Protein AF-A0AAX6NCY6-F1 (afdb_monomer_lite)

Sequence (116 aa):
MYDFIIPQELNIADRIGKFTFAQWGFLAGGMLVIMTMLISKNIPMWVSILVGVPVVVLCLFLAFFRKYDMPMYEYLIVLMVYKTLPQEMIYSATESEIELDEFDDNAEVEENLIIA

Organism: Priestia aryabhattai (NCBI:txid412384)

Structure (mmCIF, N/CA/C/O backbone):
data_AF-A0AAX6NCY6-F1
#
_entry.id   AF-A0AAX6NCY6-F1
#
loop_
_atom_site.group_PDB
_atom_site.id
_atom_site.type_symbol
_atom_site.label_atom_id
_atom_site.label_alt_id
_atom_site.label_comp_id
_atom_site.label_asym_id
_atom_site.label_entity_id
_atom_site.label_seq_id
_atom_site.pdbx_PDB_ins_code
_atom_site.Cartn_x
_atom_site.Cartn_y
_atom_site.Cartn_z
_atom_site.occupancy
_atom_site.B_iso_or_equiv
_atom_site.auth_seq_id
_atom_site.auth_comp_id
_atom_site.auth_asym_id
_atom_site.auth_atom_id
_atom_site.pdbx_PDB_model_num
ATOM 1 N N . MET A 1 1 ? 24.791 -32.866 -30.382 1.00 56.41 1 MET A N 1
ATOM 2 C CA . MET A 1 1 ? 24.412 -31.659 -29.625 1.00 56.41 1 MET A CA 1
ATOM 3 C C . MET A 1 1 ? 23.864 -32.171 -28.305 1.00 56.41 1 MET A C 1
ATOM 5 O O . MET A 1 1 ? 22.908 -32.929 -28.343 1.00 56.41 1 MET A O 1
ATOM 9 N N . TYR A 1 2 ? 24.570 -31.961 -27.192 1.00 62.75 2 TYR A N 1
ATOM 10 C CA . TYR A 1 2 ? 24.059 -32.370 -25.882 1.00 62.75 2 TYR A CA 1
ATOM 11 C C . TYR A 1 2 ? 23.105 -31.277 -25.418 1.00 62.75 2 TYR A C 1
ATOM 13 O O . TYR A 1 2 ? 23.550 -30.161 -25.156 1.00 62.75 2 TYR A O 1
ATOM 21 N N . ASP A 1 3 ? 21.814 -31.587 -25.356 1.00 67.19 3 ASP A N 1
ATOM 22 C CA . ASP A 1 3 ? 20.843 -30.700 -24.731 1.00 67.19 3 ASP A CA 1
ATOM 23 C C . ASP A 1 3 ? 21.120 -30.696 -23.229 1.00 67.19 3 ASP A C 1
ATOM 25 O O . ASP A 1 3 ? 20.983 -31.706 -22.536 1.00 67.19 3 ASP A O 1
ATOM 29 N N . PHE A 1 4 ? 21.602 -29.559 -22.734 1.00 76.50 4 PHE A N 1
ATOM 30 C CA . PHE A 1 4 ? 21.859 -29.362 -21.318 1.00 76.50 4 PHE A CA 1
ATOM 31 C C . PHE A 1 4 ? 20.508 -29.267 -20.601 1.00 76.50 4 PHE A C 1
ATOM 33 O O . PHE A 1 4 ? 19.844 -28.232 -20.630 1.00 76.50 4 PHE A O 1
ATOM 40 N N . ILE A 1 5 ? 20.066 -30.370 -19.995 1.00 73.19 5 ILE A N 1
ATOM 41 C CA . ILE A 1 5 ? 18.832 -30.405 -19.208 1.00 73.19 5 ILE A CA 1
ATOM 42 C C . ILE A 1 5 ? 19.100 -29.631 -17.921 1.00 73.19 5 ILE A C 1
ATOM 44 O O . ILE A 1 5 ? 19.814 -30.102 -17.035 1.00 73.19 5 ILE A O 1
ATOM 48 N N . ILE A 1 6 ? 18.550 -28.420 -17.834 1.00 76.56 6 ILE A N 1
ATOM 49 C CA . ILE A 1 6 ? 18.660 -27.594 -16.634 1.00 76.56 6 ILE A CA 1
ATOM 50 C C . ILE A 1 6 ? 17.978 -28.356 -15.486 1.00 76.56 6 ILE A C 1
ATOM 52 O O . ILE A 1 6 ? 16.803 -28.722 -15.614 1.00 76.56 6 ILE A O 1
ATOM 56 N N . PRO A 1 7 ? 18.681 -28.624 -14.373 1.00 78.75 7 PRO A N 1
ATOM 57 C CA . PRO A 1 7 ? 18.111 -29.357 -13.255 1.00 78.75 7 PRO A CA 1
ATOM 58 C C . PRO A 1 7 ? 16.908 -28.588 -12.700 1.00 78.75 7 PRO A C 1
ATOM 60 O O . PRO A 1 7 ? 16.953 -27.371 -12.514 1.00 78.75 7 PRO A O 1
ATOM 63 N N . GLN A 1 8 ? 15.811 -29.306 -12.443 1.00 66.50 8 GLN A N 1
ATOM 64 C CA . GLN A 1 8 ? 14.518 -28.719 -12.063 1.00 66.50 8 GLN A CA 1
ATOM 65 C C . GLN A 1 8 ? 14.595 -27.860 -10.797 1.00 66.50 8 GLN A C 1
ATOM 67 O O . GLN A 1 8 ? 13.767 -26.978 -10.605 1.00 66.50 8 GLN A O 1
ATOM 72 N N . GLU A 1 9 ? 15.608 -28.093 -9.972 1.00 68.38 9 GLU A N 1
ATOM 73 C CA . GLU A 1 9 ? 15.960 -27.349 -8.767 1.00 68.38 9 GLU A CA 1
ATOM 74 C C . GLU A 1 9 ? 16.456 -25.915 -9.024 1.00 68.38 9 GLU A C 1
ATOM 76 O O . GLU A 1 9 ? 16.096 -25.020 -8.261 1.00 68.38 9 GLU A O 1
ATOM 81 N N . LEU A 1 10 ? 17.116 -25.629 -10.156 1.00 62.66 10 LEU A N 1
ATOM 82 C CA . LEU A 1 10 ? 17.359 -24.243 -10.603 1.00 62.66 10 LEU A CA 1
ATOM 83 C C . LEU A 1 10 ? 16.069 -23.551 -11.081 1.00 62.66 10 LEU A C 1
ATOM 85 O O . LEU A 1 10 ? 15.955 -22.332 -11.016 1.00 62.66 10 LEU A O 1
ATOM 89 N N . ASN A 1 11 ? 15.067 -24.331 -11.490 1.00 62.34 11 ASN A N 1
ATOM 90 C CA . ASN A 1 11 ? 13.727 -23.868 -11.864 1.00 62.34 11 ASN A CA 1
ATOM 91 C C . ASN A 1 11 ? 12.758 -23.819 -10.653 1.00 62.34 11 ASN A C 1
ATOM 93 O O . ASN A 1 11 ? 11.570 -23.538 -10.787 1.00 62.34 11 ASN A O 1
ATOM 97 N N . ILE A 1 12 ? 13.207 -24.146 -9.433 1.00 60.16 12 ILE A N 1
ATOM 98 C CA . ILE A 1 12 ? 12.396 -23.965 -8.211 1.00 60.16 12 ILE A CA 1
ATOM 99 C C . ILE A 1 12 ? 12.463 -22.509 -7.739 1.00 60.16 12 ILE A C 1
ATOM 101 O O . ILE A 1 12 ? 11.456 -21.981 -7.269 1.00 60.16 12 ILE A O 1
ATOM 105 N N . ALA A 1 13 ? 13.604 -21.837 -7.927 1.00 56.41 13 ALA A N 1
ATOM 106 C CA . ALA A 1 13 ? 13.779 -20.428 -7.573 1.00 56.41 13 ALA A CA 1
ATOM 107 C C . ALA A 1 13 ? 12.825 -19.496 -8.345 1.00 56.41 13 ALA A C 1
ATOM 109 O O . ALA A 1 13 ? 12.363 -18.506 -7.788 1.00 56.41 13 ALA A O 1
ATOM 110 N N . ASP A 1 14 ? 12.467 -19.853 -9.583 1.00 55.59 14 ASP A N 1
ATOM 111 C CA . ASP A 1 14 ? 11.500 -19.099 -10.399 1.00 55.59 14 ASP A CA 1
ATOM 112 C C . ASP A 1 14 ? 10.030 -19.461 -10.081 1.00 55.59 14 ASP A C 1
ATOM 114 O O . ASP A 1 14 ? 9.091 -18.839 -10.575 1.00 55.59 14 ASP A O 1
ATOM 118 N N . ARG A 1 15 ? 9.812 -20.471 -9.224 1.00 56.16 15 ARG A N 1
ATOM 119 C CA . ARG A 1 15 ? 8.491 -21.025 -8.873 1.00 56.16 15 ARG A CA 1
ATOM 120 C C . ARG A 1 15 ? 7.927 -20.470 -7.570 1.00 56.16 15 ARG A C 1
ATOM 122 O O . ARG A 1 15 ? 6.713 -20.495 -7.371 1.00 56.16 15 ARG A O 1
ATOM 129 N N . ILE A 1 16 ? 8.785 -19.970 -6.681 1.00 57.81 16 ILE A N 1
ATOM 130 C CA . ILE A 1 16 ? 8.347 -19.156 -5.549 1.00 57.81 16 ILE A CA 1
ATOM 131 C C . ILE A 1 16 ? 7.911 -17.817 -6.138 1.00 57.81 16 ILE A C 1
ATOM 133 O O . ILE A 1 16 ? 8.717 -17.038 -6.640 1.00 57.81 16 ILE A O 1
ATOM 137 N N . GLY A 1 17 ? 6.592 -17.609 -6.176 1.00 61.06 17 GLY A N 1
ATOM 138 C CA . GLY A 1 17 ? 5.994 -16.395 -6.714 1.00 61.06 17 GLY A CA 1
ATOM 139 C C . GLY A 1 17 ? 6.713 -15.181 -6.143 1.00 61.06 17 GLY A C 1
ATOM 140 O O . GLY A 1 17 ? 6.906 -15.103 -4.931 1.00 61.06 17 GLY A O 1
ATOM 141 N N . LYS A 1 18 ? 7.157 -14.294 -7.039 1.00 65.69 18 LYS A N 1
ATOM 142 C CA . LYS A 1 18 ? 7.964 -13.099 -6.766 1.00 65.69 18 LYS A CA 1
ATOM 143 C C . LYS A 1 18 ? 7.193 -12.159 -5.839 1.00 65.69 18 LYS A C 1
ATOM 145 O O . LYS A 1 18 ? 6.598 -11.188 -6.292 1.00 65.69 18 LYS A O 1
ATOM 150 N N . PHE A 1 19 ? 7.140 -12.490 -4.554 1.00 70.75 19 PHE A N 1
ATOM 151 C CA . PHE A 1 19 ? 6.483 -11.684 -3.546 1.00 70.75 19 PHE A CA 1
ATOM 152 C C . PHE A 1 19 ? 7.362 -10.460 -3.344 1.00 70.75 19 PHE A C 1
ATOM 154 O O . PHE A 1 19 ? 8.452 -10.544 -2.775 1.00 70.75 19 PHE A O 1
ATOM 161 N N . THR A 1 20 ? 6.953 -9.342 -3.930 1.00 82.12 20 THR A N 1
ATOM 162 C CA . THR A 1 20 ? 7.826 -8.174 -4.024 1.00 82.12 20 THR A CA 1
ATOM 163 C C . THR A 1 20 ? 7.909 -7.489 -2.660 1.00 82.12 20 THR A C 1
ATOM 165 O O . THR A 1 20 ? 6.958 -7.515 -1.874 1.00 82.12 20 THR A O 1
ATOM 168 N N . PHE A 1 21 ? 9.031 -6.828 -2.358 1.00 84.12 21 PHE A N 1
ATOM 169 C CA . PHE A 1 21 ? 9.132 -5.998 -1.149 1.00 84.12 21 PHE A CA 1
ATOM 170 C C . PHE A 1 21 ? 8.026 -4.930 -1.088 1.00 84.12 21 PHE A C 1
ATOM 172 O O . PHE A 1 21 ? 7.551 -4.591 -0.006 1.00 84.12 21 PHE A O 1
ATOM 179 N N . ALA A 1 22 ? 7.553 -4.448 -2.242 1.00 85.00 22 ALA A N 1
ATOM 180 C CA . ALA A 1 22 ? 6.424 -3.526 -2.309 1.00 85.00 22 ALA A CA 1
ATOM 181 C C . ALA A 1 22 ? 5.108 -4.184 -1.853 1.00 85.00 22 ALA A C 1
ATOM 183 O O . ALA A 1 22 ? 4.367 -3.578 -1.082 1.00 85.00 22 ALA A O 1
ATOM 184 N N . GLN A 1 23 ? 4.837 -5.436 -2.244 1.00 86.44 23 GLN A N 1
ATOM 185 C CA . GLN A 1 23 ? 3.662 -6.187 -1.774 1.00 86.44 23 GLN A CA 1
ATOM 186 C C . GLN A 1 23 ? 3.684 -6.397 -0.255 1.00 86.44 23 GLN A C 1
ATOM 188 O O . GLN A 1 23 ? 2.652 -6.241 0.402 1.00 86.44 23 GLN A O 1
ATOM 193 N N . TRP A 1 24 ? 4.863 -6.663 0.319 1.00 89.25 24 TRP A N 1
ATOM 194 C CA . TRP A 1 24 ? 5.053 -6.675 1.772 1.00 89.25 24 TRP A CA 1
ATOM 195 C C . TRP A 1 24 ? 4.736 -5.322 2.404 1.00 89.25 24 TRP A C 1
ATO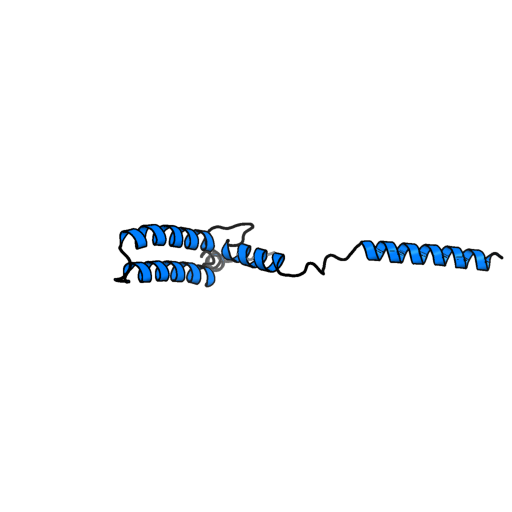M 197 O O . TRP A 1 24 ? 4.062 -5.283 3.428 1.00 89.25 24 TRP A O 1
ATOM 207 N N . GLY A 1 25 ? 5.157 -4.220 1.780 1.00 90.31 25 GLY A N 1
ATOM 208 C CA . GLY A 1 25 ? 4.826 -2.867 2.223 1.00 90.31 25 GLY A CA 1
ATOM 209 C C . GLY A 1 25 ? 3.317 -2.610 2.279 1.00 90.31 25 GLY A C 1
ATOM 210 O O . GLY A 1 25 ? 2.822 -2.113 3.289 1.00 90.31 25 GLY A O 1
ATOM 211 N N . PHE A 1 26 ? 2.564 -3.006 1.248 1.00 89.81 26 PHE A N 1
ATOM 212 C CA . PHE A 1 26 ? 1.103 -2.850 1.227 1.00 89.81 26 PHE A CA 1
ATOM 213 C C . PHE A 1 26 ? 0.394 -3.7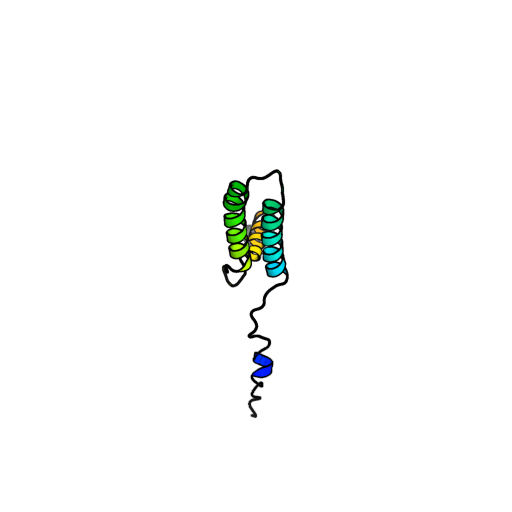16 2.271 1.00 89.81 26 PHE A C 1
ATOM 215 O O . PHE A 1 26 ? -0.543 -3.247 2.920 1.00 89.81 26 PHE A O 1
ATOM 222 N N . LEU A 1 27 ? 0.844 -4.957 2.468 1.00 90.38 27 LEU A N 1
ATOM 223 C CA . LEU A 1 27 ? 0.286 -5.851 3.484 1.00 90.38 27 LEU A CA 1
ATOM 224 C C . LEU A 1 27 ? 0.600 -5.384 4.903 1.00 90.38 27 LEU A C 1
ATOM 226 O O . LEU A 1 27 ? -0.307 -5.273 5.727 1.00 90.38 27 LEU A O 1
ATOM 230 N N . ALA A 1 28 ? 1.868 -5.075 5.176 1.00 92.50 28 ALA A N 1
ATOM 231 C CA . ALA A 1 28 ? 2.302 -4.554 6.463 1.00 92.50 28 ALA A CA 1
ATOM 232 C C . ALA A 1 28 ? 1.600 -3.227 6.768 1.00 92.50 28 ALA A C 1
ATOM 234 O O . ALA A 1 28 ? 1.083 -3.058 7.867 1.00 92.50 28 ALA A O 1
ATOM 235 N N . GLY A 1 29 ? 1.502 -2.328 5.785 1.00 91.75 29 GLY A N 1
ATOM 236 C CA . GLY A 1 29 ? 0.788 -1.059 5.905 1.00 91.75 29 GLY A CA 1
ATOM 237 C C . GLY A 1 29 ? -0.695 -1.245 6.228 1.00 91.75 29 GLY A C 1
ATOM 238 O O . GLY A 1 29 ? -1.179 -0.678 7.205 1.00 91.75 29 GLY A O 1
ATOM 239 N N . GLY A 1 30 ? -1.408 -2.089 5.473 1.00 90.31 30 GLY A N 1
ATOM 240 C CA . GLY A 1 30 ? -2.820 -2.390 5.733 1.00 90.31 30 GLY A CA 1
ATOM 241 C C . GLY A 1 30 ? -3.051 -3.003 7.118 1.00 90.31 30 GLY A C 1
ATOM 242 O O . GLY A 1 30 ? -3.979 -2.614 7.830 1.00 90.31 30 GLY A O 1
ATOM 243 N N . MET A 1 31 ? -2.162 -3.903 7.544 1.00 90.94 31 MET A N 1
ATOM 244 C CA . MET A 1 31 ? -2.199 -4.500 8.879 1.00 90.94 31 MET A CA 1
ATOM 245 C C . MET A 1 31 ? -1.956 -3.462 9.984 1.00 90.94 31 MET A C 1
ATOM 247 O O . MET A 1 31 ? -2.660 -3.466 10.994 1.00 90.94 31 MET A O 1
ATOM 251 N N . LEU A 1 32 ? -1.007 -2.543 9.784 1.00 92.62 32 LEU A N 1
ATOM 252 C CA . LEU A 1 32 ? -0.696 -1.465 10.726 1.00 92.62 32 LEU A CA 1
ATOM 253 C C . LEU A 1 32 ? -1.892 -0.516 10.898 1.00 92.62 32 LEU A C 1
ATOM 255 O O . LEU A 1 32 ? -2.231 -0.132 12.018 1.00 92.62 32 LEU A O 1
ATOM 259 N N . VAL A 1 33 ? -2.585 -0.181 9.806 1.00 90.31 33 VAL A N 1
ATOM 260 C CA . VAL A 1 33 ? -3.786 0.667 9.848 1.00 90.31 33 VAL A CA 1
ATOM 261 C C . VAL A 1 33 ? -4.903 -0.001 10.653 1.00 90.31 33 VAL A C 1
ATOM 263 O O . VAL A 1 33 ? -5.481 0.631 11.537 1.00 90.31 33 VAL A O 1
ATOM 266 N N . ILE A 1 34 ? -5.168 -1.293 10.440 1.00 89.56 34 ILE A N 1
ATOM 267 C CA . ILE A 1 34 ? -6.164 -2.007 11.254 1.00 89.56 34 ILE A CA 1
ATOM 268 C C . ILE A 1 34 ? -5.734 -2.082 12.720 1.00 89.56 34 ILE A C 1
ATOM 270 O O . ILE A 1 34 ? -6.547 -1.814 13.605 1.00 89.56 34 ILE A O 1
ATOM 274 N N . MET A 1 35 ? -4.474 -2.424 13.002 1.00 88.69 35 MET A N 1
ATOM 275 C CA . MET A 1 35 ? -3.994 -2.516 14.383 1.00 88.69 35 MET A CA 1
ATOM 276 C C . MET A 1 35 ? -4.115 -1.180 15.113 1.00 88.69 35 MET A C 1
ATOM 278 O O . MET A 1 35 ? -4.596 -1.144 16.243 1.00 88.69 35 MET A O 1
ATOM 282 N N . THR A 1 36 ? -3.743 -0.073 14.470 1.00 88.94 36 THR A N 1
ATOM 283 C CA . THR A 1 36 ? -3.864 1.262 15.075 1.00 88.94 36 THR A CA 1
ATOM 284 C C . THR A 1 36 ? -5.322 1.647 15.322 1.00 88.94 36 THR A C 1
ATOM 286 O O . THR A 1 36 ? -5.626 2.197 16.383 1.00 88.94 36 THR A O 1
ATOM 289 N N . MET A 1 37 ? -6.242 1.291 14.419 1.00 86.69 37 MET A N 1
ATOM 290 C CA . MET A 1 37 ? -7.681 1.502 14.613 1.00 86.69 37 MET A CA 1
ATOM 291 C C . MET A 1 37 ? -8.291 0.630 15.716 1.00 86.69 37 MET A C 1
ATOM 293 O O . MET A 1 37 ? -9.220 1.076 16.385 1.00 86.69 37 MET A O 1
ATOM 297 N N . LEU A 1 38 ? -7.804 -0.597 15.919 1.00 85.50 38 LEU A N 1
ATOM 298 C CA . LEU A 1 38 ? -8.302 -1.497 16.968 1.00 85.50 38 LEU A CA 1
ATOM 299 C C . LEU A 1 38 ? -7.732 -1.173 18.356 1.00 85.50 38 LEU A C 1
ATOM 301 O O . LEU A 1 38 ? -8.416 -1.370 19.356 1.00 85.50 38 LEU A O 1
ATOM 305 N N . ILE A 1 39 ? -6.494 -0.677 18.430 1.00 88.00 39 ILE A N 1
ATOM 306 C CA . ILE A 1 39 ? -5.826 -0.327 19.695 1.00 88.00 39 ILE A CA 1
ATOM 307 C C . ILE A 1 39 ? -6.263 1.057 20.201 1.00 88.00 39 ILE A C 1
ATOM 309 O O . ILE A 1 39 ? -6.229 1.328 21.405 1.00 88.00 39 ILE A O 1
ATOM 313 N N . SER A 1 40 ? -6.683 1.947 19.301 1.00 86.31 40 SER A N 1
ATOM 314 C CA . SER A 1 40 ? -7.088 3.306 19.658 1.00 86.31 40 SER A CA 1
ATOM 315 C C . SER A 1 40 ? -8.342 3.320 20.533 1.00 86.31 40 SER A C 1
ATOM 317 O O . SER A 1 40 ? -9.443 3.058 20.062 1.00 86.31 40 SER A O 1
ATOM 319 N N . LYS A 1 41 ? -8.198 3.746 21.796 1.00 83.44 41 LYS A N 1
ATOM 320 C CA . LYS A 1 41 ? -9.321 3.925 22.743 1.00 83.44 41 LYS A CA 1
ATOM 321 C C . LYS A 1 41 ? -10.381 4.931 22.279 1.00 83.44 41 LYS A C 1
ATOM 323 O O . LYS A 1 41 ? -11.497 4.912 22.785 1.00 83.44 41 LYS A O 1
ATOM 328 N N . ASN A 1 42 ? -10.030 5.804 21.338 1.00 86.69 42 ASN A N 1
ATOM 329 C CA . ASN A 1 42 ? -10.908 6.862 20.842 1.00 86.69 42 ASN A CA 1
ATOM 330 C C . ASN A 1 42 ? -11.866 6.385 19.741 1.00 86.69 42 ASN A C 1
ATOM 332 O O . ASN A 1 42 ? -12.783 7.122 19.389 1.00 86.69 42 ASN A O 1
ATOM 336 N N . ILE A 1 43 ? -11.650 5.193 19.173 1.00 85.94 43 ILE A N 1
ATOM 337 C CA . ILE A 1 43 ? -12.427 4.700 18.036 1.00 85.94 43 ILE A CA 1
ATOM 338 C C . ILE A 1 43 ? -13.275 3.513 18.505 1.00 85.94 43 ILE A C 1
ATOM 340 O O . ILE A 1 43 ? -12.734 2.531 19.014 1.00 85.94 43 ILE A O 1
ATOM 344 N N . PRO A 1 44 ? -14.609 3.569 18.362 1.00 89.75 44 PRO A N 1
ATOM 345 C CA . PRO A 1 44 ? -15.458 2.442 18.711 1.00 89.75 44 PRO A CA 1
ATOM 346 C C . PRO A 1 44 ? -15.195 1.265 17.763 1.00 89.75 44 PRO A C 1
ATOM 348 O O . PRO A 1 44 ? -15.067 1.443 16.552 1.00 89.75 44 PRO A O 1
ATOM 351 N N . MET A 1 45 ? -15.195 0.047 18.312 1.00 88.06 45 MET A N 1
ATOM 352 C CA . MET A 1 45 ? -14.845 -1.186 17.590 1.00 88.06 45 MET A CA 1
ATOM 353 C C . MET A 1 45 ? -15.617 -1.369 16.274 1.00 88.06 45 MET A C 1
ATOM 355 O O . MET A 1 45 ? -15.049 -1.797 15.272 1.00 88.06 45 MET A O 1
ATOM 359 N N . TRP A 1 46 ? -16.898 -0.995 16.250 1.00 88.88 46 TRP A N 1
ATOM 360 C CA . TRP A 1 46 ? -17.737 -1.068 15.054 1.00 88.88 46 TRP A CA 1
ATOM 361 C C . TRP A 1 46 ? -17.230 -0.186 13.911 1.00 88.88 46 TRP A C 1
ATOM 363 O O . TRP A 1 46 ? -17.234 -0.621 12.764 1.00 88.88 46 TRP A O 1
ATOM 373 N N . VAL A 1 47 ? -16.747 1.021 14.217 1.00 90.25 47 VAL A N 1
ATOM 374 C CA . VAL A 1 47 ? -16.172 1.932 13.215 1.00 90.25 47 VAL A CA 1
ATOM 375 C C . VAL A 1 47 ? -14.841 1.385 12.711 1.00 90.25 47 VAL A C 1
ATOM 377 O O . VAL A 1 47 ? -14.606 1.380 11.504 1.00 90.25 47 VAL A O 1
ATOM 380 N N . SER A 1 48 ? -14.009 0.846 13.606 1.00 88.81 48 SER A N 1
ATOM 381 C CA . SER A 1 48 ? -12.744 0.212 13.223 1.00 88.81 48 SER A CA 1
ATOM 382 C C . SER A 1 48 ? -12.954 -0.973 12.283 1.00 88.81 48 SER A C 1
ATOM 384 O O . SER A 1 48 ? -12.184 -1.144 11.347 1.00 88.81 48 SER A O 1
ATOM 386 N N . ILE A 1 49 ? -14.006 -1.772 12.475 1.00 89.06 49 ILE A N 1
ATOM 387 C CA . ILE A 1 49 ? -14.337 -2.881 11.569 1.00 89.06 49 ILE A CA 1
ATOM 388 C C . ILE A 1 49 ? -14.908 -2.353 10.248 1.00 89.06 49 ILE A C 1
ATOM 390 O O . ILE A 1 49 ? -14.453 -2.767 9.182 1.00 89.06 49 ILE A O 1
ATOM 394 N N . LEU A 1 50 ? -15.862 -1.417 10.309 1.00 92.88 50 LEU A N 1
ATOM 395 C CA . LEU A 1 50 ? -16.516 -0.839 9.131 1.00 92.88 50 LEU A CA 1
ATOM 396 C C . LEU A 1 50 ? -15.508 -0.197 8.169 1.00 92.88 50 LEU A C 1
ATOM 398 O O . LEU A 1 50 ? -15.661 -0.323 6.959 1.00 92.88 50 LEU A O 1
ATOM 402 N N . VAL A 1 51 ? -14.483 0.477 8.699 1.00 91.38 51 VAL A N 1
ATOM 403 C CA . VAL A 1 51 ? -13.444 1.152 7.904 1.00 91.38 51 VAL A CA 1
ATOM 404 C C . VAL A 1 51 ? -12.225 0.256 7.675 1.00 91.38 51 VAL A C 1
ATOM 406 O O . VAL A 1 51 ? -11.644 0.265 6.594 1.00 91.38 51 VAL A O 1
ATOM 409 N N . GLY A 1 52 ? -11.840 -0.562 8.652 1.00 90.00 52 GLY A N 1
ATOM 410 C CA . GLY A 1 52 ? -10.656 -1.415 8.559 1.00 90.00 52 GLY A CA 1
ATOM 411 C C . GLY A 1 52 ? -10.789 -2.510 7.504 1.00 90.00 52 GLY A C 1
ATOM 412 O O . GLY A 1 52 ? -9.867 -2.715 6.715 1.00 90.00 52 GLY A O 1
ATOM 413 N N . VAL A 1 53 ? -11.944 -3.180 7.434 1.00 91.06 53 VAL A N 1
ATOM 414 C CA . VAL A 1 53 ? -12.197 -4.234 6.437 1.00 91.06 53 VAL A CA 1
ATOM 415 C C . VAL A 1 53 ? -12.018 -3.728 4.997 1.00 91.06 53 VAL A C 1
ATOM 417 O O . VAL A 1 53 ? -11.219 -4.329 4.275 1.00 91.06 53 VAL A O 1
ATOM 420 N N . PRO A 1 54 ? -12.673 -2.637 4.548 1.00 93.44 54 PRO A N 1
ATOM 421 C CA . PRO A 1 54 ? -12.479 -2.145 3.187 1.00 93.44 54 PRO A CA 1
ATOM 422 C C . PRO A 1 54 ? -11.044 -1.677 2.927 1.00 93.44 54 PRO A C 1
ATOM 424 O O . PRO A 1 54 ? -10.550 -1.874 1.820 1.00 93.44 54 PRO A O 1
ATOM 427 N N . VAL A 1 55 ? -10.341 -1.137 3.930 1.00 93.19 55 VAL A N 1
ATOM 428 C CA . VAL A 1 55 ? -8.920 -0.778 3.792 1.00 93.19 55 VAL A CA 1
ATOM 429 C C . VAL A 1 55 ? -8.062 -2.011 3.511 1.00 93.19 55 VAL A C 1
ATOM 431 O O . VAL A 1 55 ? -7.260 -1.989 2.581 1.00 93.19 55 VAL A O 1
ATOM 434 N N . VAL A 1 56 ? -8.246 -3.114 4.243 1.00 92.00 56 VAL A N 1
ATOM 435 C CA . VAL A 1 56 ? -7.482 -4.345 3.977 1.00 92.00 56 VAL A CA 1
ATOM 436 C C . VAL A 1 56 ? -7.843 -4.971 2.640 1.00 92.00 56 VAL A C 1
ATOM 438 O O . VAL A 1 56 ? -6.943 -5.408 1.925 1.00 92.00 56 VAL A O 1
ATOM 441 N N . VAL A 1 57 ? -9.121 -4.968 2.258 1.00 93.75 57 VAL A N 1
ATOM 442 C CA . VAL A 1 57 ? -9.538 -5.422 0.923 1.00 93.75 57 VAL A CA 1
ATOM 443 C C . VAL A 1 57 ? -8.846 -4.597 -0.163 1.00 93.75 57 VAL A C 1
ATOM 445 O O . VAL A 1 57 ? -8.344 -5.160 -1.133 1.00 93.75 57 VAL A O 1
ATOM 448 N N . LEU A 1 58 ? -8.747 -3.280 0.021 1.00 93.81 58 LEU A N 1
ATOM 449 C CA . LEU A 1 58 ? -8.068 -2.382 -0.908 1.00 93.81 58 LEU A CA 1
ATOM 450 C C . LEU A 1 58 ? -6.554 -2.647 -0.959 1.00 93.81 58 LEU A C 1
ATOM 452 O O . LEU A 1 58 ? -5.991 -2.724 -2.050 1.00 93.81 58 LEU A O 1
ATOM 456 N N . CYS A 1 59 ? -5.894 -2.858 0.183 1.00 92.88 59 CYS A N 1
ATOM 457 C CA . CYS A 1 59 ? -4.476 -3.233 0.231 1.00 92.88 59 CYS A CA 1
ATOM 458 C C . CYS A 1 59 ? -4.208 -4.574 -0.468 1.00 92.88 59 CYS A C 1
ATOM 460 O O . CYS A 1 59 ? -3.248 -4.687 -1.229 1.00 92.88 59 CYS A O 1
ATOM 462 N N . LEU A 1 60 ? -5.067 -5.574 -0.254 1.00 92.00 60 LEU A N 1
ATOM 463 C CA . LEU A 1 60 ? -4.975 -6.868 -0.934 1.00 92.00 60 LEU A CA 1
ATOM 464 C C . LEU A 1 60 ? -5.175 -6.722 -2.441 1.00 92.00 60 LEU A C 1
ATOM 466 O O . LEU A 1 60 ? -4.420 -7.302 -3.220 1.00 92.00 60 LEU A O 1
ATOM 470 N N . PHE A 1 61 ? -6.151 -5.915 -2.854 1.00 93.50 61 PHE A N 1
ATOM 471 C CA . PHE A 1 61 ? -6.396 -5.627 -4.260 1.00 93.50 61 PHE A CA 1
ATOM 472 C C . PHE A 1 61 ? -5.182 -4.953 -4.913 1.00 93.50 61 PHE A C 1
ATOM 474 O O . PHE A 1 61 ? -4.730 -5.396 -5.964 1.00 93.50 61 PHE A O 1
ATOM 481 N N . LEU A 1 62 ? -4.594 -3.941 -4.271 1.00 90.06 62 LEU A N 1
ATOM 482 C CA . LEU A 1 62 ? -3.393 -3.265 -4.771 1.00 90.06 62 LEU A CA 1
ATOM 483 C C . LEU A 1 62 ? -2.179 -4.196 -4.883 1.00 90.06 62 LEU A C 1
ATOM 485 O O . LEU A 1 62 ? -1.404 -4.070 -5.832 1.00 90.06 62 LEU A O 1
ATOM 489 N N . ALA A 1 63 ? -2.009 -5.108 -3.923 1.00 88.75 63 ALA A N 1
ATOM 490 C CA . ALA A 1 63 ? -0.856 -5.999 -3.862 1.00 88.75 63 ALA A CA 1
ATOM 491 C C . ALA A 1 63 ? -0.954 -7.175 -4.847 1.00 88.75 63 ALA A C 1
ATOM 493 O O . ALA A 1 63 ? 0.042 -7.517 -5.489 1.00 88.75 63 ALA A O 1
ATOM 494 N N . PHE A 1 64 ? -2.131 -7.797 -4.968 1.00 88.38 64 PHE A N 1
ATOM 495 C CA . PHE A 1 64 ? -2.289 -9.076 -5.669 1.00 88.38 64 PHE A CA 1
ATOM 496 C C . PHE A 1 64 ? -3.069 -9.005 -6.973 1.00 88.38 64 PHE A C 1
ATOM 498 O O . PHE A 1 64 ? -2.887 -9.882 -7.819 1.00 88.38 64 PHE A O 1
ATOM 505 N N . PHE A 1 65 ? -3.935 -8.009 -7.166 1.00 90.69 65 PHE A N 1
ATOM 506 C CA . PHE A 1 65 ? -4.631 -7.886 -8.439 1.00 90.69 65 PHE A CA 1
ATOM 507 C C . PHE A 1 65 ? -3.629 -7.454 -9.508 1.00 90.69 65 PHE A C 1
ATOM 509 O O . PHE A 1 65 ? -2.832 -6.537 -9.293 1.00 90.69 65 PHE A O 1
ATOM 516 N N . ARG A 1 66 ? -3.646 -8.140 -10.651 1.00 85.38 66 ARG A N 1
ATOM 517 C CA . ARG A 1 66 ? -2.719 -7.893 -11.757 1.00 85.38 66 ARG A CA 1
ATOM 518 C C . ARG A 1 66 ? -3.487 -7.374 -12.959 1.00 85.38 66 ARG A C 1
ATOM 520 O O . ARG A 1 66 ? -4.536 -7.910 -13.309 1.00 85.38 66 ARG A O 1
ATOM 527 N N . LYS A 1 67 ? -2.946 -6.344 -13.599 1.00 87.06 67 LYS A N 1
ATOM 528 C CA . LYS A 1 67 ? -3.461 -5.759 -14.835 1.00 87.06 67 LYS A CA 1
ATOM 529 C C . LYS A 1 67 ? -2.293 -5.593 -15.797 1.00 87.06 67 LYS A C 1
ATOM 531 O O . LYS A 1 67 ? -1.315 -4.961 -15.428 1.00 87.06 67 LYS A O 1
ATOM 536 N N . TYR A 1 68 ? -2.399 -6.142 -17.009 1.00 87.88 68 TYR A N 1
ATOM 537 C CA . TYR A 1 68 ? -1.296 -6.154 -17.985 1.00 87.88 68 TYR A CA 1
ATOM 538 C C . TYR A 1 68 ? 0.008 -6.730 -17.393 1.00 87.88 68 TYR A C 1
ATOM 540 O O . TYR A 1 68 ? 1.053 -6.096 -17.445 1.00 87.88 68 TYR A O 1
ATOM 548 N N . ASP A 1 69 ? -0.086 -7.896 -16.743 1.00 85.00 69 ASP A N 1
ATOM 549 C CA . ASP A 1 69 ? 1.016 -8.621 -16.078 1.00 85.00 69 ASP A CA 1
ATOM 550 C C . ASP A 1 69 ? 1.730 -7.927 -14.904 1.00 85.00 69 ASP A C 1
ATOM 552 O O . ASP A 1 69 ? 2.489 -8.581 -14.180 1.00 85.00 69 ASP A O 1
ATOM 556 N N . MET A 1 70 ? 1.406 -6.671 -14.605 1.00 85.62 70 MET A N 1
ATOM 557 C CA . MET A 1 70 ? 1.917 -5.923 -13.452 1.00 85.62 70 MET A CA 1
ATOM 558 C C . MET A 1 70 ? 0.896 -5.857 -12.302 1.00 85.62 70 MET A C 1
ATOM 560 O O . MET A 1 70 ? -0.318 -5.877 -12.542 1.00 85.62 70 MET A O 1
ATOM 564 N N . PRO A 1 71 ? 1.347 -5.810 -11.036 1.00 88.12 71 PRO A N 1
ATOM 565 C CA . PRO A 1 71 ? 0.472 -5.574 -9.891 1.00 88.12 71 PRO A CA 1
ATOM 566 C C . PRO A 1 71 ? -0.186 -4.186 -9.960 1.00 88.12 71 PRO A C 1
ATOM 568 O O . PRO A 1 71 ? 0.367 -3.233 -10.510 1.00 88.12 71 PRO A O 1
ATOM 571 N N . MET A 1 72 ? -1.377 -4.049 -9.375 1.00 90.88 72 MET A N 1
ATOM 572 C CA . MET A 1 72 ? -2.174 -2.822 -9.489 1.00 90.88 72 MET A CA 1
ATOM 573 C C . MET A 1 72 ? -1.489 -1.575 -8.939 1.00 90.88 72 MET A C 1
ATOM 575 O O . MET A 1 72 ? -1.680 -0.500 -9.505 1.00 90.88 72 MET A O 1
ATOM 579 N N . TYR A 1 73 ? -0.698 -1.686 -7.867 1.00 88.88 73 TYR A N 1
ATOM 580 C CA . TYR A 1 73 ? 0.044 -0.531 -7.355 1.00 88.88 73 TYR A CA 1
ATOM 581 C C . TYR A 1 73 ? 0.999 0.047 -8.411 1.00 88.88 73 TYR A C 1
ATOM 583 O O . TYR A 1 73 ? 1.097 1.262 -8.553 1.00 88.88 73 TYR A O 1
ATOM 591 N N . GLU A 1 74 ? 1.665 -0.820 -9.175 1.00 89.56 74 GLU A N 1
ATOM 592 C CA . GLU A 1 74 ? 2.637 -0.434 -10.195 1.00 89.56 74 GLU A CA 1
ATOM 593 C C . GLU A 1 74 ? 1.927 0.207 -11.382 1.00 89.56 74 GLU A C 1
ATOM 595 O O . GLU A 1 74 ? 2.288 1.306 -11.802 1.00 89.56 74 GLU A O 1
ATOM 600 N N . TYR A 1 75 ? 0.828 -0.405 -11.828 1.00 91.00 75 TYR A N 1
ATOM 601 C CA . TYR A 1 75 ? -0.032 0.170 -12.857 1.00 91.00 75 TYR A CA 1
ATOM 602 C C . TYR A 1 75 ? -0.506 1.587 -12.500 1.00 91.00 75 TYR A C 1
ATOM 604 O O . TYR A 1 75 ? -0.485 2.478 -13.348 1.00 91.00 75 TYR A O 1
ATOM 612 N N . LEU A 1 76 ? -0.933 1.819 -11.253 1.00 91.56 76 LEU A N 1
ATOM 613 C CA . LEU A 1 76 ? -1.406 3.136 -10.818 1.00 91.56 76 LEU A CA 1
ATOM 614 C C . LEU A 1 76 ? -0.289 4.181 -10.791 1.00 91.56 76 LEU A C 1
ATOM 616 O O . LEU A 1 76 ? -0.538 5.324 -11.170 1.00 91.56 76 LEU A O 1
ATOM 620 N N . ILE A 1 77 ? 0.926 3.799 -10.386 1.00 90.56 77 ILE A N 1
ATOM 621 C CA . ILE A 1 77 ? 2.093 4.689 -10.420 1.00 90.56 77 ILE A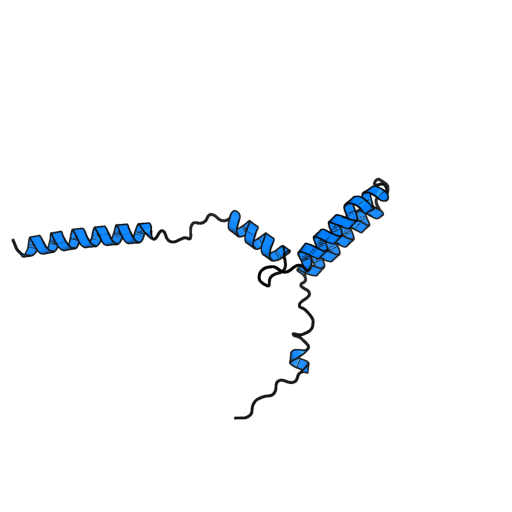 CA 1
ATOM 622 C C . ILE A 1 77 ? 2.413 5.069 -11.866 1.00 90.56 77 ILE A C 1
ATOM 624 O O . ILE A 1 77 ? 2.510 6.254 -12.168 1.00 90.56 77 ILE A O 1
ATOM 628 N N . VAL A 1 78 ? 2.496 4.094 -12.776 1.00 91.38 78 VAL A N 1
ATOM 629 C CA . VAL A 1 78 ? 2.757 4.349 -14.203 1.00 91.38 78 VAL A CA 1
ATOM 630 C C . VAL A 1 78 ? 1.676 5.243 -14.807 1.00 91.38 78 VAL A C 1
ATOM 632 O O . VAL A 1 78 ? 1.988 6.198 -15.513 1.00 91.38 78 VAL A O 1
ATOM 635 N N . LEU A 1 79 ? 0.405 4.986 -14.491 1.00 92.00 79 LEU A N 1
ATOM 636 C CA . LEU A 1 79 ? -0.713 5.804 -14.956 1.00 92.00 79 LEU A CA 1
ATOM 637 C C . LEU A 1 79 ? -0.635 7.244 -14.430 1.00 92.00 79 LEU A C 1
ATOM 639 O O . LEU A 1 79 ? -0.924 8.180 -15.173 1.00 92.00 79 LEU A O 1
ATOM 643 N N . MET A 1 80 ? -0.277 7.422 -13.156 1.00 93.00 80 MET A N 1
ATOM 644 C CA . MET A 1 80 ? -0.104 8.742 -12.550 1.00 93.00 80 MET A CA 1
ATOM 645 C C . MET A 1 80 ? 1.031 9.496 -13.240 1.00 93.00 80 MET A C 1
ATOM 647 O O . MET A 1 80 ? 0.805 10.604 -13.714 1.00 93.00 80 MET A O 1
ATOM 651 N N . VAL A 1 81 ? 2.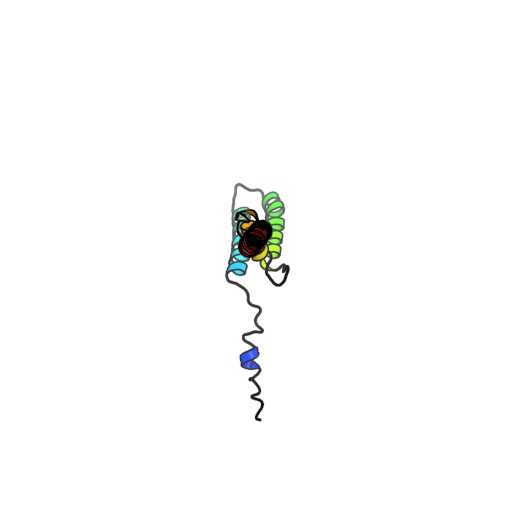201 8.862 -13.363 1.00 91.31 81 VAL A N 1
ATOM 652 C CA . VAL A 1 81 ? 3.379 9.402 -14.055 1.00 91.31 81 VAL A CA 1
ATOM 653 C C . VAL A 1 81 ? 2.993 9.825 -15.471 1.00 91.31 81 VAL A C 1
ATOM 655 O O . VAL A 1 81 ? 3.123 10.997 -15.809 1.00 91.31 81 VAL A O 1
ATOM 658 N N . TYR A 1 82 ? 2.396 8.924 -16.253 1.00 88.75 82 TYR A N 1
ATOM 659 C CA . TYR A 1 82 ? 1.957 9.197 -17.621 1.00 88.75 82 TYR A CA 1
ATOM 660 C C . TYR A 1 82 ? 1.022 10.409 -17.737 1.00 88.75 82 TYR A C 1
ATOM 662 O O . TYR A 1 82 ? 1.136 11.182 -18.678 1.00 88.75 82 TYR A O 1
ATOM 670 N N . LYS A 1 83 ? 0.104 10.600 -16.781 1.00 90.31 83 LYS A N 1
ATOM 671 C CA . LYS A 1 83 ? -0.808 11.753 -16.784 1.00 90.31 83 LYS A CA 1
ATOM 672 C C . LYS A 1 83 ? -0.155 13.064 -16.354 1.00 90.31 83 LYS A C 1
ATOM 674 O O . LYS A 1 83 ? -0.660 14.122 -16.712 1.00 90.31 83 LYS A O 1
ATOM 679 N N . THR A 1 84 ? 0.886 13.001 -15.528 1.00 91.50 84 THR A N 1
ATOM 680 C CA . THR A 1 84 ? 1.573 14.192 -15.004 1.00 91.50 84 THR A CA 1
ATOM 681 C C . THR A 1 84 ? 2.721 14.664 -15.881 1.00 91.50 84 THR A C 1
ATOM 683 O O . THR A 1 84 ? 3.048 15.847 -15.847 1.00 91.50 84 THR A O 1
ATOM 686 N N . LEU A 1 85 ? 3.347 13.761 -16.639 1.00 84.69 85 LEU A N 1
ATOM 687 C CA . LEU A 1 85 ? 4.409 14.140 -17.557 1.00 84.69 85 LEU A CA 1
ATOM 688 C C . LEU A 1 85 ? 3.797 14.871 -18.760 1.00 84.69 85 LEU A C 1
ATOM 690 O O . LEU A 1 85 ? 2.812 14.388 -19.326 1.00 84.69 85 LEU A O 1
ATOM 694 N N . PRO A 1 86 ? 4.366 16.016 -19.169 1.00 77.19 86 PRO A N 1
ATOM 695 C CA . PRO A 1 86 ? 3.946 16.670 -20.394 1.00 77.19 86 PRO A CA 1
ATOM 696 C C . PRO A 1 86 ? 4.291 15.752 -21.576 1.00 77.19 86 PRO A C 1
ATOM 698 O O . PRO A 1 86 ? 5.385 15.188 -21.657 1.00 77.19 86 PRO A O 1
ATOM 701 N N . GLN A 1 87 ? 3.328 15.539 -22.475 1.00 65.50 87 GLN A N 1
ATOM 702 C CA . GLN A 1 87 ? 3.497 14.688 -23.655 1.00 65.50 87 GLN A CA 1
ATOM 703 C C . GLN A 1 87 ? 4.294 15.433 -24.736 1.00 65.50 87 GLN A C 1
ATOM 705 O O . GLN A 1 87 ? 3.785 15.715 -25.812 1.00 65.50 87 GLN A O 1
ATOM 710 N N . GLU A 1 88 ? 5.543 15.777 -24.439 1.00 65.12 88 GLU A N 1
ATOM 711 C CA . GLU A 1 88 ? 6.422 16.521 -25.355 1.00 65.12 88 GLU A CA 1
ATOM 712 C C . GLU A 1 88 ? 7.160 15.593 -26.333 1.00 65.12 88 GLU A C 1
ATOM 714 O O . GLU A 1 88 ? 7.879 16.053 -27.208 1.00 65.12 88 GLU A O 1
ATOM 719 N N . MET A 1 89 ? 6.985 14.272 -26.208 1.00 60.00 89 MET A N 1
ATOM 720 C CA . MET A 1 89 ? 7.688 13.272 -27.025 1.00 60.00 89 MET A CA 1
ATOM 721 C C . MET A 1 89 ? 6.769 12.460 -27.941 1.00 60.00 89 MET A C 1
ATOM 723 O O . MET A 1 89 ? 7.058 11.307 -28.258 1.00 60.00 89 MET A O 1
ATOM 727 N N . ILE A 1 90 ? 5.666 13.049 -28.398 1.00 58.19 90 ILE A N 1
ATOM 728 C CA . ILE A 1 90 ? 5.105 12.631 -29.682 1.00 58.19 90 ILE A CA 1
ATOM 729 C C . ILE A 1 90 ? 5.789 13.535 -30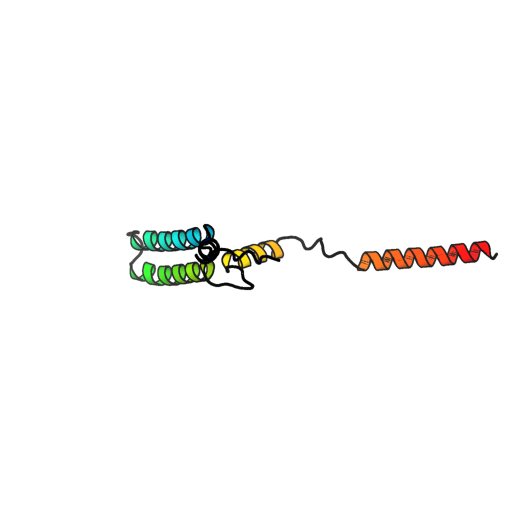.697 1.00 58.19 90 ILE A C 1
ATOM 731 O O . ILE A 1 90 ? 5.482 14.723 -30.741 1.00 58.19 90 ILE A O 1
ATOM 735 N N . TYR A 1 91 ? 6.753 12.988 -31.448 1.00 55.78 91 TYR A N 1
ATOM 736 C CA . TYR A 1 91 ? 7.290 13.656 -32.633 1.00 55.78 91 TYR A CA 1
ATOM 737 C C . TYR A 1 91 ? 6.092 14.175 -33.427 1.00 55.78 91 TYR A C 1
ATOM 739 O O . TYR A 1 91 ? 5.244 13.398 -33.873 1.00 55.78 91 TYR A O 1
ATOM 747 N N . SER A 1 92 ? 5.985 15.493 -33.511 1.00 54.47 92 SER A N 1
ATOM 748 C CA . SER A 1 92 ? 5.058 16.168 -34.393 1.00 54.47 92 SER A CA 1
ATOM 749 C C . SER A 1 92 ? 5.441 15.744 -35.810 1.00 54.47 92 SER A C 1
ATOM 751 O O . SER A 1 92 ? 6.353 16.301 -36.408 1.00 54.47 92 SER A O 1
ATOM 753 N N . ALA A 1 93 ? 4.768 14.730 -36.356 1.00 53.66 93 ALA A N 1
ATOM 754 C CA . ALA A 1 93 ? 4.845 14.426 -37.785 1.00 53.66 93 ALA A CA 1
ATOM 755 C C . ALA A 1 93 ? 4.381 15.623 -38.647 1.00 53.66 93 ALA A C 1
ATOM 757 O O . ALA A 1 93 ? 4.573 15.623 -39.856 1.00 53.66 93 ALA A O 1
ATOM 758 N N . THR A 1 94 ? 3.814 16.662 -38.022 1.00 51.69 94 THR A N 1
ATOM 759 C CA . THR A 1 94 ? 3.515 17.950 -38.647 1.00 51.69 94 THR A CA 1
ATOM 760 C C . THR A 1 94 ? 4.783 18.718 -39.034 1.00 51.69 94 THR A C 1
ATOM 762 O O . THR A 1 94 ? 4.757 19.445 -40.015 1.00 51.69 94 THR A O 1
ATOM 765 N N . GLU A 1 95 ? 5.905 18.562 -38.320 1.00 53.31 95 GLU A N 1
ATOM 766 C CA . GLU A 1 95 ? 7.147 19.292 -38.641 1.00 53.31 95 GLU A CA 1
ATOM 767 C C . GLU A 1 95 ? 7.875 18.667 -39.844 1.00 53.31 95 GLU A C 1
ATOM 769 O O . GLU A 1 95 ? 8.435 19.381 -40.667 1.00 53.31 95 GLU A O 1
ATOM 774 N N . SER A 1 96 ? 7.753 17.345 -40.031 1.00 54.72 96 SER A N 1
ATOM 775 C CA . SER A 1 96 ? 8.295 16.653 -41.209 1.00 54.72 96 SER A CA 1
ATOM 776 C C . SER A 1 96 ? 7.539 16.930 -42.512 1.00 54.72 96 SER A C 1
ATOM 778 O O . SER A 1 96 ? 8.133 16.806 -43.576 1.00 54.72 96 SER A O 1
ATOM 780 N N . GLU A 1 97 ? 6.249 17.283 -42.462 1.00 54.25 97 GLU A N 1
ATOM 781 C CA . GLU A 1 97 ? 5.519 17.720 -43.667 1.00 54.25 97 GLU A CA 1
ATOM 782 C C . GLU A 1 97 ? 5.933 19.136 -44.088 1.00 54.25 97 GLU A C 1
ATOM 784 O O . GLU A 1 97 ? 6.065 19.390 -45.279 1.00 54.25 97 GLU A O 1
ATOM 789 N N . ILE A 1 98 ? 6.205 20.028 -43.127 1.00 55.25 98 ILE A N 1
ATOM 790 C CA . ILE A 1 98 ? 6.617 21.415 -43.401 1.00 55.25 98 ILE A CA 1
ATOM 791 C C . ILE A 1 98 ? 8.025 21.465 -44.013 1.00 55.25 98 ILE A C 1
ATOM 793 O O . ILE A 1 98 ? 8.245 22.225 -44.950 1.00 55.25 98 ILE A O 1
ATOM 797 N N . GLU A 1 99 ? 8.964 20.635 -43.541 1.00 55.69 99 GLU A N 1
ATOM 798 C CA . GLU A 1 99 ? 10.304 20.564 -44.145 1.00 55.69 99 GLU A CA 1
ATOM 799 C C . GLU A 1 99 ? 10.266 19.999 -45.575 1.00 55.69 99 GLU A C 1
ATOM 801 O O . GLU A 1 99 ? 10.984 20.491 -46.439 1.00 55.69 99 GLU A O 1
ATOM 806 N N . LEU A 1 100 ? 9.426 18.996 -45.861 1.00 57.84 100 LEU A N 1
ATOM 807 C CA . LEU A 1 100 ? 9.335 18.409 -47.205 1.00 57.84 100 LEU A CA 1
ATOM 808 C C . LEU A 1 100 ? 8.748 19.379 -48.245 1.00 57.84 100 LEU A C 1
ATOM 810 O O . LEU A 1 100 ? 9.215 19.364 -49.380 1.00 57.84 100 LEU A O 1
ATOM 814 N N . ASP A 1 101 ? 7.794 20.229 -47.854 1.00 56.53 101 ASP A N 1
ATOM 815 C CA . ASP A 1 101 ? 7.204 21.268 -48.720 1.00 56.53 101 ASP A CA 1
ATOM 816 C C . ASP A 1 101 ? 8.240 22.367 -49.055 1.00 56.53 101 ASP A C 1
ATOM 818 O O . ASP A 1 101 ? 8.364 22.803 -50.196 1.00 56.53 101 ASP A O 1
ATOM 822 N N . GLU A 1 102 ? 9.084 22.752 -48.084 1.00 56.56 102 GLU A N 1
ATOM 823 C CA . GLU A 1 102 ? 10.139 23.763 -48.277 1.00 56.56 102 GLU A CA 1
ATOM 824 C C . GLU A 1 102 ? 11.298 23.270 -49.170 1.00 56.56 102 GLU A C 1
ATOM 826 O O . GLU A 1 102 ? 11.939 24.071 -49.859 1.00 56.56 102 GLU A O 1
ATOM 831 N N . PHE A 1 103 ? 11.588 21.963 -49.182 1.00 57.06 103 PHE A N 1
ATOM 832 C CA . PHE A 1 103 ? 12.590 21.376 -50.082 1.00 57.06 103 PHE A CA 1
ATOM 833 C C . PHE A 1 103 ? 12.078 21.200 -51.522 1.00 57.06 103 PHE A C 1
ATOM 835 O O . PHE A 1 103 ? 12.886 21.319 -52.445 1.00 57.06 103 PHE A O 1
ATOM 842 N N . ASP A 1 104 ? 10.781 20.945 -51.722 1.00 56.94 104 ASP A N 1
ATOM 843 C CA . ASP A 1 104 ? 10.170 20.791 -53.055 1.00 56.94 104 ASP A CA 1
ATOM 844 C C . ASP A 1 104 ? 10.103 22.143 -53.789 1.00 56.94 104 ASP A C 1
ATOM 846 O O . ASP A 1 104 ? 10.601 22.280 -54.910 1.00 56.94 104 ASP A O 1
ATOM 850 N N . ASP A 1 105 ? 9.650 23.194 -53.095 1.00 57.81 105 ASP A N 1
ATOM 851 C CA . ASP A 1 105 ? 9.570 24.555 -53.644 1.00 57.81 105 ASP A CA 1
ATOM 852 C C . ASP A 1 105 ? 10.951 25.124 -54.032 1.00 57.81 105 ASP A C 1
ATOM 854 O O . ASP A 1 105 ? 11.095 25.815 -55.044 1.00 57.81 105 ASP A O 1
ATOM 858 N N . ASN A 1 106 ? 12.007 24.835 -53.259 1.00 57.28 106 ASN A N 1
ATOM 859 C CA . ASN A 1 106 ? 13.361 25.301 -53.587 1.00 57.28 106 ASN A CA 1
ATOM 860 C C . ASN A 1 106 ? 14.001 24.520 -54.749 1.00 57.28 106 ASN A C 1
ATOM 862 O O . ASN A 1 106 ? 14.792 25.098 -55.501 1.00 57.28 106 ASN A O 1
ATOM 866 N N . ALA A 1 107 ? 13.660 23.240 -54.927 1.00 56.16 107 ALA A N 1
ATOM 867 C CA . ALA A 1 107 ? 14.157 22.430 -56.038 1.00 56.16 107 ALA A CA 1
ATOM 868 C C . ALA A 1 107 ? 13.545 22.865 -57.382 1.00 56.16 107 ALA A C 1
ATOM 870 O O . ALA A 1 107 ? 14.273 22.996 -58.371 1.00 56.16 107 ALA A O 1
ATOM 871 N N . GLU A 1 108 ? 12.244 23.180 -57.416 1.00 56.66 108 GLU A N 1
ATOM 872 C CA . GLU A 1 108 ? 11.591 23.706 -58.623 1.00 56.66 108 GLU A CA 1
ATOM 873 C C . GLU A 1 108 ? 12.118 25.100 -59.016 1.00 56.66 108 GLU A C 1
ATOM 875 O O . GLU A 1 108 ? 12.232 25.425 -60.204 1.00 56.66 108 GLU A O 1
ATOM 880 N N . VAL A 1 109 ? 12.479 25.944 -58.043 1.00 56.56 109 VAL A N 1
ATOM 881 C CA . VAL A 1 109 ? 13.043 27.279 -58.310 1.00 56.56 109 VAL A CA 1
ATOM 882 C C . VAL A 1 109 ? 14.470 27.198 -58.869 1.00 56.56 109 VAL A C 1
ATOM 884 O O . VAL A 1 109 ? 14.796 27.953 -59.790 1.00 56.56 109 VAL A O 1
ATOM 887 N N . GLU A 1 110 ? 15.316 26.286 -58.376 1.00 54.19 110 GLU A N 1
ATOM 888 C CA . GLU A 1 110 ? 16.661 26.077 -58.938 1.00 54.19 110 GLU A CA 1
ATOM 889 C C . GLU A 1 110 ? 16.619 25.498 -60.359 1.00 54.19 110 GLU A C 1
ATOM 891 O O . GLU A 1 110 ? 17.363 25.964 -61.226 1.00 54.19 110 GLU A O 1
ATOM 896 N N . GLU A 1 111 ? 15.731 24.541 -60.645 1.00 53.53 111 GLU A N 1
ATOM 897 C CA . GLU A 1 111 ? 15.626 23.939 -61.981 1.00 53.53 111 GLU A CA 1
ATOM 898 C C . GLU A 1 111 ? 15.209 24.976 -63.042 1.00 53.53 111 GLU A C 1
ATOM 900 O O . GLU A 1 111 ? 15.799 25.042 -64.123 1.00 53.53 111 GLU A O 1
ATOM 905 N N . ASN A 1 112 ? 14.281 25.878 -62.709 1.00 51.16 112 ASN A N 1
ATOM 906 C CA . ASN A 1 112 ? 13.842 26.949 -63.608 1.00 51.16 112 ASN A CA 1
ATOM 907 C C . ASN A 1 112 ? 14.901 28.046 -63.848 1.00 51.16 112 ASN A C 1
ATOM 909 O O . ASN A 1 112 ? 14.816 28.764 -64.846 1.00 51.16 112 ASN A O 1
ATOM 913 N N . LEU A 1 113 ? 15.913 28.174 -62.981 1.00 52.25 113 LEU A N 1
ATOM 914 C CA . LEU A 1 113 ? 17.031 29.112 -63.163 1.00 52.25 113 LEU A CA 1
ATOM 915 C C . LEU A 1 113 ? 18.141 28.564 -64.072 1.00 52.25 113 LEU A C 1
ATOM 917 O O . LEU A 1 113 ? 18.893 29.345 -64.651 1.00 52.25 113 LEU A O 1
ATOM 921 N N . ILE A 1 114 ? 18.257 27.240 -64.202 1.00 50.59 114 ILE A N 1
ATOM 922 C CA . ILE A 1 114 ? 19.289 26.579 -65.020 1.00 50.59 114 ILE A CA 1
ATOM 923 C C . ILE A 1 114 ? 18.862 26.492 -66.500 1.00 50.59 114 ILE A C 1
ATOM 925 O O . ILE A 1 114 ? 19.707 26.338 -67.383 1.00 50.59 114 ILE A O 1
ATOM 929 N N . ILE A 1 115 ? 17.560 26.613 -66.781 1.00 49.88 115 ILE A N 1
ATOM 930 C CA . ILE A 1 115 ? 16.964 26.443 -68.120 1.00 49.88 115 ILE A CA 1
ATOM 931 C C . ILE A 1 115 ? 16.637 27.803 -68.797 1.00 49.88 115 ILE A C 1
ATOM 933 O O . ILE A 1 115 ? 16.207 27.823 -69.952 1.00 49.88 115 ILE A O 1
ATOM 937 N N . ALA A 1 116 ? 16.871 28.939 -68.122 1.00 44.38 116 ALA A N 1
ATOM 938 C CA . ALA A 1 116 ? 16.642 30.300 -68.639 1.00 44.38 116 ALA A CA 1
ATOM 939 C C . ALA A 1 116 ? 17.871 30.932 -69.321 1.00 44.38 116 ALA A C 1
ATOM 941 O O . ALA A 1 116 ? 19.002 30.779 -68.805 1.00 44.38 116 ALA A O 1
#

Foldseek 3Di:
DDDPDDPCVVVVVVVPPCQDVVLVVLQVVLVVLLVCQCPDPVHDPVRSCVPSVVSNVVSCQQNPPDDPNHRNVVVVVVVVCVVPDDPPPPPPVVVVVVVVVVVVVVVVVVVVVVVD

Radius of gyration: 29.88 Å; chains: 1; bounding box: 42×63×91 Å

Secondary structure (DSSP, 8-state):
-------TTTTTTTTS----HHHHHHHHHHHHHHHHHHH-TTS-HHHHHHHHHHHHHHHHHHHH-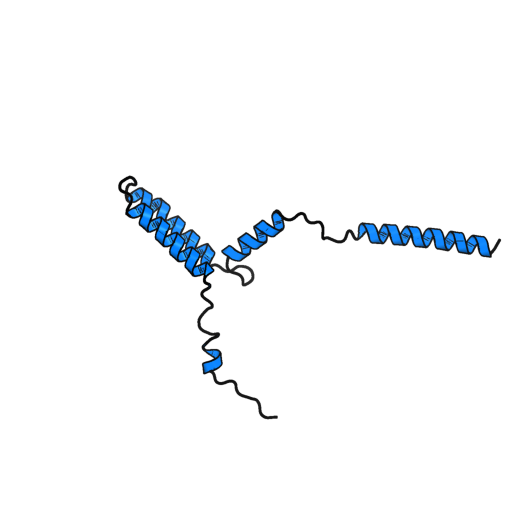EETTEEHHHHHHHHHHHHHS--TTS--HHHHHHHHHHHHHHHHHHHHHH--

pLDDT: mean 76.53, std 15.77, range [44.38, 93.81]